Protein AF-A0A819VY99-F1 (afdb_monomer_lite)

Radius of gyration: 17.7 Å; chains: 1; bounding box: 33×48×58 Å

Structure (mmCIF, N/CA/C/O backbone):
data_AF-A0A819VY99-F1
#
_entry.id   AF-A0A819VY99-F1
#
loop_
_atom_site.group_PDB
_atom_site.id
_atom_site.type_symbol
_atom_site.label_atom_id
_atom_site.label_alt_id
_atom_site.label_comp_id
_atom_site.label_asym_id
_atom_site.label_entity_id
_atom_site.label_seq_id
_atom_site.pdbx_PDB_ins_code
_atom_site.Cartn_x
_atom_site.Cartn_y
_atom_site.Cartn_z
_atom_site.occupancy
_atom_site.B_iso_or_equiv
_atom_site.auth_seq_id
_atom_site.auth_comp_id
_atom_site.auth_asym_id
_atom_site.auth_atom_id
_atom_site.pdbx_PDB_model_num
ATOM 1 N N . MET A 1 1 ? 6.731 36.004 37.487 1.00 41.78 1 MET A N 1
ATOM 2 C CA . MET A 1 1 ? 5.691 35.509 36.563 1.00 41.78 1 MET A CA 1
ATOM 3 C C . MET A 1 1 ? 5.738 36.382 35.331 1.00 41.78 1 MET A C 1
ATOM 5 O O . MET A 1 1 ? 5.183 37.470 35.336 1.00 41.78 1 MET A O 1
ATOM 9 N N . THR A 1 2 ? 6.497 35.939 34.340 1.00 32.59 2 THR A N 1
ATOM 10 C CA . THR A 1 2 ? 6.596 36.537 33.007 1.00 32.59 2 THR A CA 1
ATOM 11 C C . THR A 1 2 ? 6.778 35.359 32.064 1.00 32.59 2 THR A C 1
ATOM 13 O O . THR A 1 2 ? 7.715 34.583 32.240 1.00 32.59 2 THR A O 1
ATOM 16 N N . GLU A 1 3 ? 5.806 35.171 31.180 1.00 36.88 3 GLU A N 1
ATOM 17 C CA . GLU A 1 3 ? 5.725 34.062 30.235 1.00 36.88 3 GLU A CA 1
ATOM 18 C C . GLU A 1 3 ? 6.798 34.204 29.146 1.00 36.88 3 GLU A C 1
ATOM 20 O O . GLU A 1 3 ? 6.895 35.250 28.503 1.00 36.88 3 GLU A O 1
ATOM 25 N N . GLU A 1 4 ? 7.596 33.157 28.930 1.00 34.75 4 GLU A N 1
ATOM 26 C CA . GLU A 1 4 ? 8.389 33.004 27.710 1.00 34.75 4 GLU A CA 1
ATOM 27 C C . GLU A 1 4 ? 7.523 32.322 26.648 1.00 34.75 4 GLU A C 1
ATOM 29 O O . GLU A 1 4 ? 7.227 31.131 26.720 1.00 34.75 4 GLU A O 1
ATOM 34 N N . SER A 1 5 ? 7.118 33.102 25.649 1.00 41.88 5 SER A N 1
ATOM 35 C CA . SER A 1 5 ? 6.548 32.600 24.404 1.00 41.88 5 SER A CA 1
ATOM 36 C C . SER A 1 5 ? 7.694 32.083 23.531 1.00 41.88 5 SER A C 1
ATOM 38 O O . SER A 1 5 ? 8.448 32.870 22.952 1.00 41.88 5 SER A O 1
ATOM 40 N N . SER A 1 6 ? 7.879 30.760 23.476 1.00 36.94 6 SER A N 1
ATOM 41 C CA . SER A 1 6 ? 8.855 30.148 22.577 1.00 36.94 6 SER A CA 1
ATOM 42 C C . SER A 1 6 ? 8.295 30.136 21.152 1.00 36.94 6 SER A C 1
ATOM 44 O O . SER A 1 6 ? 7.358 29.427 20.789 1.00 36.94 6 SER A O 1
ATOM 46 N N . SER A 1 7 ? 8.876 31.011 20.338 1.00 33.66 7 SER A N 1
ATOM 47 C CA . SER A 1 7 ? 8.643 31.122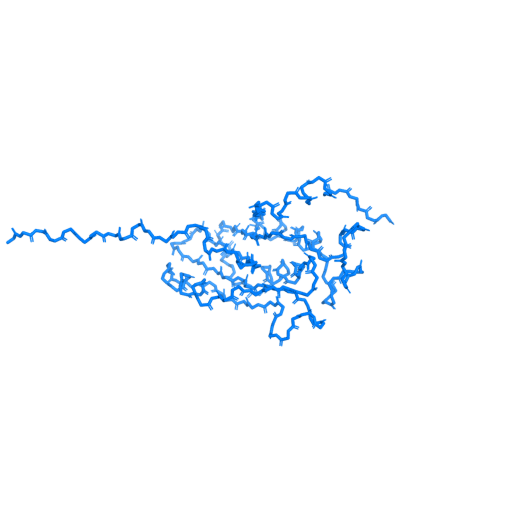 18.904 1.00 33.66 7 SER A CA 1
ATOM 48 C C . SER A 1 7 ? 8.978 29.798 18.208 1.00 33.66 7 SER A C 1
ATOM 50 O O . SER A 1 7 ? 10.147 29.437 18.053 1.00 33.66 7 SER A O 1
ATOM 52 N N . ILE A 1 8 ? 7.944 29.062 17.795 1.00 33.44 8 ILE A N 1
ATOM 53 C CA . ILE A 1 8 ? 8.070 27.927 16.878 1.00 33.44 8 ILE A CA 1
ATOM 54 C C . ILE A 1 8 ? 8.606 28.485 15.556 1.00 33.44 8 ILE A C 1
ATOM 56 O O . ILE A 1 8 ? 7.911 29.228 14.857 1.00 33.44 8 ILE A O 1
ATOM 60 N N . ARG A 1 9 ? 9.859 28.148 15.229 1.00 32.44 9 ARG A N 1
ATOM 61 C CA . ARG A 1 9 ? 10.503 28.517 13.964 1.00 32.44 9 ARG A CA 1
ATOM 62 C C . ARG A 1 9 ? 9.755 27.859 12.803 1.00 32.44 9 ARG A C 1
ATOM 64 O O . ARG A 1 9 ? 9.965 26.692 12.496 1.00 32.44 9 ARG A O 1
ATOM 71 N N . ARG A 1 10 ? 8.875 28.632 12.172 1.00 39.41 10 ARG A N 1
ATOM 72 C CA . ARG A 1 10 ? 8.235 28.326 10.892 1.00 39.41 10 ARG A CA 1
ATOM 73 C C . ARG A 1 10 ? 9.151 28.766 9.758 1.00 39.41 10 ARG A C 1
ATOM 75 O O . ARG A 1 10 ? 8.875 29.794 9.174 1.00 39.41 10 ARG A O 1
ATOM 82 N N . ASP A 1 11 ? 10.225 28.038 9.485 1.00 37.94 11 ASP A N 1
ATOM 83 C CA . ASP A 1 11 ? 11.015 28.243 8.263 1.00 37.94 11 ASP A CA 1
ATOM 84 C C . ASP A 1 11 ? 11.827 26.977 7.968 1.00 37.94 11 ASP A C 1
ATOM 86 O O . ASP A 1 11 ? 13.034 26.912 8.198 1.00 37.94 11 ASP A O 1
ATOM 90 N N . VAL A 1 12 ? 11.147 25.943 7.470 1.00 35.91 12 VAL A N 1
ATOM 91 C CA . VAL A 1 12 ? 11.806 24.948 6.619 1.00 35.91 12 VAL A CA 1
ATOM 92 C C . VAL A 1 12 ? 11.394 25.295 5.188 1.00 35.91 12 VAL A C 1
ATOM 94 O O . VAL A 1 12 ? 10.207 25.208 4.870 1.00 35.91 12 VAL A O 1
ATOM 97 N N . PRO A 1 13 ? 12.316 25.775 4.337 1.00 29.16 13 PRO A N 1
ATOM 98 C CA . PRO A 1 13 ? 11.983 26.151 2.972 1.00 29.16 13 PRO A CA 1
ATOM 99 C C . PRO A 1 13 ? 11.505 24.921 2.188 1.00 29.16 13 PRO A C 1
ATOM 101 O O . PRO A 1 13 ? 12.243 23.957 2.001 1.00 29.16 13 PRO A O 1
ATOM 104 N N . VAL A 1 14 ? 10.263 24.992 1.697 1.00 35.72 14 VAL A N 1
ATOM 105 C CA . VAL A 1 14 ? 9.571 23.950 0.908 1.00 35.72 14 VAL A CA 1
ATOM 106 C C . VAL A 1 14 ? 10.318 23.609 -0.398 1.00 35.72 14 VAL A C 1
ATOM 108 O O . VAL A 1 14 ? 10.068 22.583 -1.014 1.00 35.72 14 VAL A O 1
ATOM 111 N N . SER A 1 15 ? 11.288 24.432 -0.808 1.00 29.22 15 SER A N 1
ATOM 112 C CA . SER A 1 15 ? 12.104 24.238 -2.013 1.00 29.22 15 SER A CA 1
ATOM 113 C C . SER A 1 15 ? 13.256 23.236 -1.869 1.00 29.22 15 SER A C 1
ATOM 115 O O . SER A 1 15 ? 13.930 22.974 -2.858 1.00 29.22 15 SER A O 1
ATOM 117 N N . SER A 1 16 ? 13.5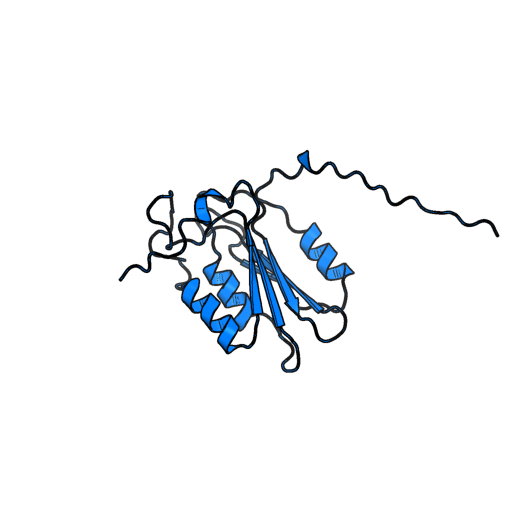26 22.715 -0.667 1.00 25.81 16 SER A N 1
ATOM 118 C CA . SER A 1 16 ? 14.666 21.812 -0.421 1.00 25.81 16 SER A CA 1
ATOM 119 C C . SER A 1 16 ? 14.276 20.343 -0.230 1.00 25.81 16 SER A C 1
ATOM 121 O O . SER A 1 16 ? 15.139 19.527 0.078 1.00 25.81 16 SER A O 1
ATOM 123 N N . ILE A 1 17 ? 13.003 19.993 -0.437 1.00 35.75 17 ILE A N 1
ATOM 124 C CA . ILE A 1 17 ? 12.522 18.605 -0.466 1.00 35.75 17 ILE A CA 1
ATOM 125 C C . ILE A 1 17 ? 12.310 18.220 -1.938 1.00 35.75 17 ILE A C 1
ATOM 127 O O . ILE A 1 17 ? 11.191 18.090 -2.415 1.00 35.75 17 ILE A O 1
ATOM 131 N N . GLN A 1 18 ? 13.405 18.137 -2.695 1.00 29.81 18 GLN A N 1
ATOM 132 C CA . GLN A 1 18 ? 13.455 17.451 -3.994 1.00 29.81 18 GLN A CA 1
ATOM 133 C C . GLN A 1 18 ? 14.252 16.160 -3.827 1.00 29.81 18 GLN A C 1
ATOM 135 O O . GLN A 1 18 ? 15.325 15.972 -4.392 1.00 29.81 18 GLN A O 1
ATOM 140 N N . THR A 1 19 ? 13.737 15.298 -2.969 1.00 33.41 19 THR A N 1
ATOM 141 C CA . THR A 1 19 ? 14.182 13.918 -2.842 1.00 33.41 19 THR A CA 1
ATOM 142 C C . THR A 1 19 ? 12.910 13.101 -2.944 1.00 33.41 19 THR A C 1
ATOM 144 O O . THR A 1 19 ? 12.043 13.265 -2.087 1.00 33.41 19 THR A O 1
ATOM 147 N N . GLU A 1 20 ? 12.781 12.356 -4.039 1.00 42.69 20 GLU A N 1
ATOM 148 C CA . GLU A 1 20 ? 11.679 11.438 -4.353 1.00 42.69 20 GLU A CA 1
ATOM 149 C C . GLU A 1 20 ? 11.301 10.660 -3.082 1.00 42.69 20 GLU A C 1
ATOM 151 O O . GLU A 1 20 ? 12.155 10.068 -2.414 1.00 42.69 20 GLU A O 1
ATOM 156 N N . LEU A 1 21 ? 10.056 10.851 -2.643 1.00 42.31 21 LEU A N 1
ATOM 157 C CA . LEU A 1 21 ? 9.523 10.340 -1.383 1.00 42.31 21 LEU A CA 1
ATOM 158 C C . LEU A 1 21 ? 8.484 9.275 -1.725 1.00 42.31 21 LEU A C 1
ATOM 160 O O . LEU A 1 21 ? 7.299 9.584 -1.856 1.00 42.31 21 LEU A O 1
ATOM 164 N N . ASP A 1 22 ? 8.932 8.029 -1.785 1.00 50.34 22 ASP A N 1
ATOM 165 C CA . ASP A 1 22 ? 8.061 6.858 -1.793 1.00 50.34 22 ASP A CA 1
ATOM 166 C C . ASP A 1 22 ? 7.677 6.544 -0.346 1.00 50.34 22 ASP A C 1
ATOM 168 O O . ASP A 1 22 ? 8.488 6.090 0.465 1.00 50.34 22 ASP A O 1
ATOM 172 N N . LEU A 1 23 ? 6.458 6.908 0.059 1.00 50.19 23 LEU A N 1
ATOM 173 C CA . LEU A 1 23 ? 6.044 6.783 1.457 1.00 50.19 23 LEU A CA 1
ATOM 174 C C . LEU A 1 23 ? 4.566 6.421 1.578 1.00 50.19 23 LEU A C 1
ATOM 176 O O . LEU A 1 23 ? 3.714 7.213 1.211 1.00 50.19 23 LEU A O 1
ATOM 180 N N . ALA A 1 24 ? 4.209 5.280 2.170 1.00 49.31 24 ALA A N 1
ATOM 181 C CA . ALA A 1 24 ? 2.814 4.990 2.508 1.00 49.31 24 ALA A CA 1
ATOM 182 C C . ALA A 1 24 ? 2.574 5.302 3.990 1.00 49.31 24 ALA A C 1
ATOM 184 O O . ALA A 1 24 ? 3.315 4.867 4.868 1.00 49.31 24 ALA A O 1
ATOM 185 N N . PHE A 1 25 ? 1.526 6.064 4.294 1.00 53.12 25 PHE A N 1
ATOM 186 C CA . PHE A 1 25 ? 1.164 6.439 5.659 1.00 53.12 25 PHE A CA 1
ATOM 187 C C . PHE A 1 25 ? -0.159 5.773 6.043 1.00 53.12 25 PHE A C 1
ATOM 189 O O . PHE A 1 25 ? -1.175 5.992 5.397 1.00 53.12 25 PHE A O 1
ATOM 196 N N . ILE A 1 26 ? -0.206 4.949 7.088 1.00 50.38 26 ILE A N 1
ATOM 197 C CA . ILE A 1 26 ? -1.429 4.204 7.426 1.00 50.38 26 ILE A CA 1
ATOM 198 C C . ILE A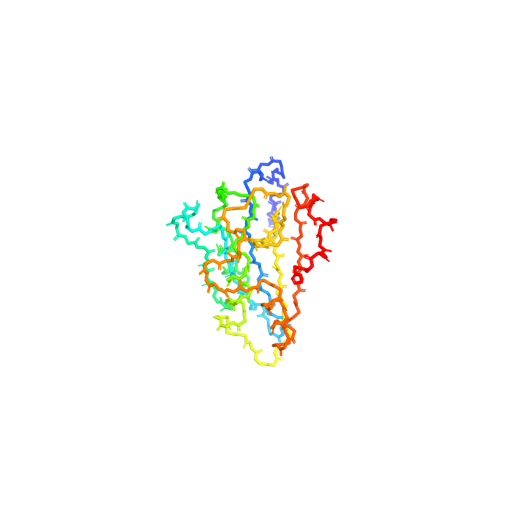 1 26 ? -1.954 4.664 8.791 1.00 50.38 26 ILE A C 1
ATOM 200 O O . ILE A 1 26 ? -1.238 4.663 9.786 1.00 50.38 26 ILE A O 1
ATOM 204 N N . ILE A 1 27 ? -3.217 5.097 8.836 1.00 51.88 27 ILE A N 1
ATOM 205 C CA . ILE A 1 27 ? -3.856 5.721 10.002 1.00 51.88 27 ILE A CA 1
ATOM 206 C C . ILE A 1 27 ? -4.998 4.835 10.523 1.00 51.88 27 ILE A C 1
ATOM 208 O O . ILE A 1 27 ? -6.037 4.696 9.881 1.00 51.88 27 ILE A O 1
ATOM 212 N N . ASP A 1 28 ? -4.884 4.308 11.739 1.00 46.50 28 ASP A N 1
ATOM 213 C CA . ASP A 1 28 ? -6.041 3.736 12.439 1.00 46.50 28 ASP A CA 1
ATOM 214 C C . ASP A 1 28 ? -6.690 4.822 13.310 1.00 46.50 28 ASP A C 1
ATOM 216 O O . ASP A 1 28 ? -6.015 5.522 14.061 1.00 46.50 28 ASP A O 1
ATOM 220 N N . ALA A 1 29 ? -7.998 5.055 13.171 1.00 47.84 29 ALA A N 1
ATOM 221 C CA . ALA A 1 29 ? -8.652 6.231 13.743 1.00 47.84 29 ALA A CA 1
ATOM 222 C C . ALA A 1 29 ? -9.918 5.872 14.520 1.00 47.84 29 ALA A C 1
ATOM 224 O O . ALA A 1 29 ? -11.019 6.235 14.117 1.00 47.84 29 ALA A O 1
ATOM 225 N N . THR A 1 30 ? -9.816 5.166 15.655 1.00 43.62 30 THR A N 1
ATOM 226 C CA . THR A 1 30 ? -10.942 5.099 16.643 1.00 43.62 30 THR A CA 1
ATOM 227 C C . THR A 1 30 ? -10.583 4.721 18.076 1.00 43.62 30 THR A C 1
ATOM 229 O O . THR A 1 30 ? -11.469 4.501 18.901 1.00 43.62 30 THR A O 1
ATOM 232 N N . ALA A 1 31 ? -9.311 4.761 18.432 1.00 41.69 31 ALA A N 1
ATOM 233 C CA . ALA A 1 31 ? -8.884 5.058 19.790 1.00 41.69 31 ALA A CA 1
ATOM 234 C C . ALA A 1 31 ? -7.690 6.010 19.664 1.00 41.69 31 ALA A C 1
ATOM 236 O O . ALA A 1 31 ? -7.056 6.057 18.617 1.00 41.69 31 ALA A O 1
ATOM 237 N N . MET A 1 32 ? -7.471 6.870 20.652 1.00 51.19 32 MET A N 1
ATOM 238 C CA . MET A 1 32 ? -6.507 7.972 20.588 1.00 51.19 32 MET A CA 1
ATOM 239 C C . MET A 1 32 ? -5.128 7.553 20.026 1.00 51.19 32 MET A C 1
ATOM 241 O O . MET A 1 32 ? -4.339 6.951 20.737 1.00 51.19 32 MET A O 1
ATOM 245 N N . ASN A 1 33 ? -4.843 7.997 18.795 1.00 60.56 33 ASN A N 1
ATOM 246 C CA . ASN A 1 33 ? -3.521 8.234 18.200 1.00 60.56 33 ASN A CA 1
ATOM 247 C C . ASN A 1 33 ? -2.630 7.020 17.857 1.00 60.56 33 ASN A C 1
ATOM 249 O O . ASN A 1 33 ? -1.405 7.169 17.869 1.00 60.56 33 ASN A O 1
ATOM 253 N N . ASP A 1 34 ? -3.208 5.883 17.468 1.00 73.44 34 ASP A N 1
ATOM 254 C CA . ASP A 1 34 ? -2.430 4.758 16.932 1.00 73.44 34 ASP A CA 1
ATOM 255 C C . ASP A 1 34 ? -2.121 4.968 15.443 1.00 73.44 34 ASP A C 1
ATOM 257 O O . ASP A 1 34 ? -2.993 4.948 14.574 1.00 73.44 34 ASP A O 1
ATOM 261 N N . VAL A 1 35 ? -0.846 5.181 15.134 1.00 75.62 35 VAL A N 1
ATOM 262 C CA . VAL A 1 35 ? -0.359 5.355 13.760 1.00 75.62 35 VAL A CA 1
ATOM 263 C C . VAL A 1 35 ? 0.634 4.247 13.448 1.00 75.62 35 VAL A C 1
ATOM 265 O O . VAL A 1 35 ? 1.501 3.948 14.268 1.00 75.62 35 VAL A O 1
ATOM 268 N N . ALA A 1 36 ? 0.507 3.664 12.260 1.00 82.12 36 ALA A N 1
ATOM 269 C CA . ALA A 1 36 ? 1.481 2.747 11.687 1.00 82.12 36 ALA A CA 1
ATOM 270 C C . ALA A 1 36 ? 2.143 3.402 10.468 1.00 82.12 36 ALA A C 1
ATOM 272 O O . ALA A 1 36 ? 1.571 4.275 9.810 1.00 82.12 36 ALA A O 1
ATOM 273 N N . LEU A 1 37 ? 3.357 2.978 10.144 1.00 83.19 37 LEU A N 1
ATOM 274 C CA . LEU A 1 37 ? 4.079 3.464 8.976 1.00 83.19 37 LEU A CA 1
ATOM 275 C C . LEU A 1 37 ? 4.521 2.277 8.130 1.00 83.19 37 LEU A C 1
ATOM 277 O O . LEU A 1 37 ? 5.117 1.337 8.646 1.00 83.19 37 LEU A O 1
ATOM 281 N N . ILE A 1 38 ? 4.252 2.333 6.826 1.00 84.94 38 ILE A N 1
ATOM 282 C CA . ILE A 1 38 ? 4.855 1.404 5.875 1.00 84.94 38 ILE A CA 1
ATOM 283 C C . ILE A 1 38 ? 5.689 2.221 4.899 1.00 84.94 38 ILE A C 1
ATOM 285 O O . ILE A 1 38 ? 5.172 2.923 4.034 1.00 84.94 38 ILE A O 1
ATOM 289 N N . VAL A 1 39 ? 7.005 2.139 5.048 1.00 83.94 39 VAL A N 1
ATOM 290 C CA . VAL A 1 39 ? 7.932 2.767 4.107 1.00 83.94 39 VAL A CA 1
ATOM 291 C C . VAL A 1 39 ? 8.167 1.792 2.971 1.00 83.94 39 VAL A C 1
ATOM 293 O O . VAL A 1 39 ? 8.383 0.603 3.212 1.00 83.94 39 VAL A O 1
ATOM 296 N N . TYR A 1 40 ? 8.138 2.285 1.742 1.00 83.50 40 TYR A N 1
ATOM 297 C CA . TYR A 1 40 ? 8.371 1.456 0.573 1.00 83.50 40 TYR A CA 1
ATOM 298 C C . TYR A 1 40 ? 9.241 2.161 -0.442 1.00 83.50 40 TYR A C 1
ATOM 300 O O . TYR A 1 40 ? 9.469 3.360 -0.328 1.00 83.50 40 TYR A O 1
ATOM 308 N N . ARG A 1 41 ? 9.779 1.374 -1.363 1.00 82.94 41 ARG A N 1
ATOM 309 C CA . ARG A 1 41 ? 10.653 1.791 -2.458 1.00 82.94 41 ARG A CA 1
ATOM 310 C C . ARG A 1 41 ? 10.437 0.837 -3.633 1.00 82.94 41 ARG A C 1
ATOM 312 O O . ARG A 1 41 ? 9.481 0.064 -3.629 1.00 82.94 41 ARG A O 1
ATOM 319 N N . ASP A 1 42 ? 11.375 0.832 -4.560 1.00 83.50 42 ASP A N 1
ATOM 320 C CA . ASP A 1 42 ? 11.450 -0.079 -5.691 1.00 83.50 42 ASP A CA 1
ATOM 321 C C . ASP A 1 42 ? 11.883 -1.506 -5.268 1.00 83.50 42 ASP A C 1
ATOM 323 O O . ASP A 1 42 ? 12.251 -1.790 -4.120 1.00 83.50 42 ASP A O 1
ATOM 327 N N . GLN A 1 43 ? 11.842 -2.440 -6.209 1.00 82.75 43 GLN A N 1
ATOM 328 C CA . GLN A 1 43 ? 12.221 -3.839 -6.036 1.00 82.75 43 GLN A CA 1
ATOM 329 C C . GLN A 1 43 ? 13.694 -4.084 -6.404 1.00 82.75 43 GLN A C 1
ATOM 331 O O . GLN A 1 43 ? 14.277 -3.375 -7.229 1.00 82.75 43 GLN A O 1
ATOM 336 N N . PRO A 1 44 ? 14.349 -5.134 -5.869 1.00 82.69 44 PRO A N 1
ATOM 337 C CA . PRO A 1 44 ? 15.636 -5.577 -6.397 1.00 82.69 44 PRO A CA 1
ATOM 338 C C . PRO A 1 44 ? 15.523 -5.949 -7.888 1.00 82.69 44 PRO A C 1
ATOM 340 O O . PRO A 1 44 ? 14.616 -6.699 -8.250 1.00 82.69 44 PRO A O 1
ATOM 343 N N . PRO A 1 45 ? 16.453 -5.512 -8.762 1.00 84.06 45 PRO A N 1
ATOM 344 C CA . PRO A 1 45 ? 17.772 -4.951 -8.458 1.00 84.06 45 PRO A CA 1
ATOM 345 C C . PRO A 1 45 ? 17.846 -3.419 -8.321 1.00 84.06 45 PRO A C 1
ATOM 347 O O . PRO A 1 45 ? 18.951 -2.912 -8.160 1.00 84.06 45 PRO A O 1
ATOM 350 N N . GLN A 1 46 ? 16.739 -2.687 -8.405 1.00 81.00 46 GLN A N 1
ATOM 351 C CA . GLN A 1 46 ? 16.737 -1.220 -8.342 1.00 81.00 46 GLN A CA 1
ATOM 352 C C . GLN A 1 46 ? 16.944 -0.698 -6.920 1.00 81.00 46 GLN A C 1
ATOM 354 O O . GLN A 1 46 ? 17.657 0.281 -6.701 1.00 81.00 46 GLN A O 1
ATOM 359 N N . GLU A 1 47 ? 16.410 -1.427 -5.940 1.00 81.69 47 GLU A N 1
ATOM 360 C CA . GLU A 1 47 ? 16.674 -1.223 -4.519 1.00 81.69 47 GLU A CA 1
ATOM 361 C C . GLU A 1 47 ? 17.376 -2.447 -3.906 1.00 81.69 47 GLU A C 1
ATOM 363 O O . GLU A 1 47 ? 17.129 -3.607 -4.244 1.00 81.69 47 GLU A O 1
ATOM 368 N N . HIS A 1 48 ? 18.297 -2.189 -2.983 1.00 81.06 48 HIS A N 1
ATOM 369 C CA . HIS A 1 48 ? 19.104 -3.192 -2.294 1.00 81.06 48 HIS A CA 1
ATOM 370 C C . HIS A 1 48 ? 18.951 -3.159 -0.767 1.00 81.06 48 HIS A C 1
ATOM 372 O O . HIS A 1 48 ? 19.511 -4.027 -0.097 1.00 81.06 48 HIS A O 1
ATOM 378 N N . THR A 1 49 ? 18.237 -2.182 -0.193 1.00 82.69 49 THR A N 1
ATOM 379 C CA . THR A 1 49 ? 17.973 -2.125 1.252 1.00 82.69 49 THR A CA 1
ATOM 380 C C . THR A 1 49 ? 16.718 -2.898 1.633 1.00 82.69 49 THR A C 1
ATOM 382 O O . THR A 1 49 ? 16.802 -3.866 2.383 1.00 82.69 49 THR A O 1
ATOM 385 N N . PHE A 1 50 ? 15.560 -2.462 1.140 1.00 81.44 50 PHE A N 1
ATOM 386 C CA . PHE A 1 50 ? 14.251 -3.055 1.398 1.00 81.44 50 PHE A CA 1
ATOM 387 C C . PHE A 1 50 ? 13.257 -2.508 0.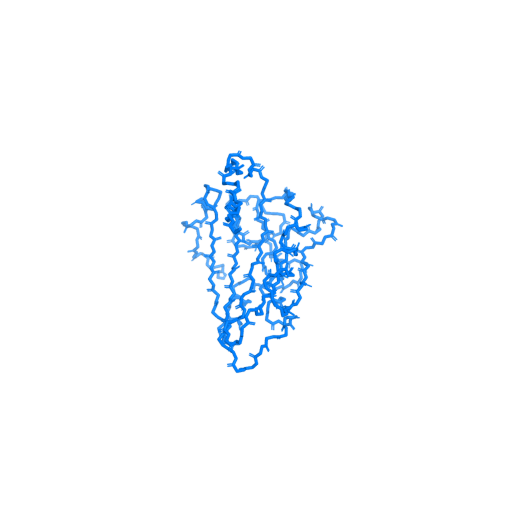371 1.00 81.44 50 PHE A C 1
ATOM 389 O O . PHE A 1 50 ? 13.332 -1.328 0.045 1.00 81.44 50 PHE A O 1
ATOM 396 N N . ALA A 1 51 ? 12.323 -3.343 -0.085 1.00 83.38 51 ALA A N 1
ATOM 397 C CA . ALA A 1 51 ? 11.177 -2.889 -0.875 1.00 83.38 51 ALA A CA 1
ATOM 398 C C . ALA A 1 51 ? 10.045 -2.382 0.033 1.00 83.38 51 ALA A C 1
ATOM 400 O O . ALA A 1 51 ? 9.381 -1.405 -0.285 1.00 83.38 51 ALA A O 1
ATOM 401 N N . VAL A 1 52 ? 9.855 -3.019 1.197 1.00 85.31 52 VAL A N 1
ATOM 402 C CA . VAL A 1 52 ? 8.831 -2.668 2.191 1.00 85.31 52 VAL A CA 1
ATOM 403 C C . VAL A 1 52 ? 9.405 -2.804 3.602 1.00 85.31 52 VAL A C 1
ATOM 405 O O . VAL A 1 52 ? 10.035 -3.812 3.927 1.00 85.31 52 VAL A O 1
ATOM 408 N N . GLN A 1 53 ? 9.169 -1.802 4.445 1.00 86.31 53 GLN A N 1
ATOM 409 C CA . GLN A 1 53 ? 9.460 -1.813 5.876 1.00 86.31 53 GLN A CA 1
ATOM 410 C C . GLN A 1 53 ? 8.191 -1.444 6.645 1.00 86.31 53 GLN A C 1
ATOM 412 O O . GLN A 1 53 ? 7.626 -0.373 6.434 1.00 86.31 53 GLN A O 1
ATOM 417 N N . VAL A 1 54 ? 7.761 -2.329 7.545 1.00 86.50 54 VAL A N 1
ATOM 418 C CA . VAL A 1 54 ? 6.534 -2.174 8.334 1.00 86.50 54 VAL A CA 1
ATOM 419 C C . VAL A 1 54 ? 6.873 -1.793 9.771 1.00 86.50 54 VAL A C 1
ATOM 421 O O . VAL A 1 54 ? 7.455 -2.589 10.507 1.00 86.50 54 VAL A O 1
ATOM 424 N N . ASP A 1 55 ? 6.428 -0.611 10.180 1.00 85.62 55 ASP A N 1
ATOM 425 C CA . ASP A 1 55 ? 6.372 -0.176 11.569 1.00 85.62 55 ASP A CA 1
ATOM 426 C C . ASP A 1 55 ? 4.906 -0.207 12.018 1.00 85.62 55 ASP A C 1
ATOM 428 O O . ASP A 1 55 ? 4.066 0.560 11.544 1.00 85.62 55 ASP A O 1
ATOM 432 N N . ASN A 1 56 ? 4.584 -1.145 12.906 1.00 87.25 56 ASN A N 1
ATOM 433 C CA . ASN A 1 56 ? 3.214 -1.392 13.358 1.00 87.25 56 ASN A CA 1
ATOM 434 C C . ASN A 1 56 ? 2.676 -0.238 14.230 1.00 87.25 56 ASN A C 1
ATOM 436 O O . ASN A 1 56 ? 3.420 0.672 14.595 1.00 87.25 56 ASN A O 1
ATOM 440 N N . PHE A 1 57 ? 1.389 -0.289 14.579 1.00 83.81 57 PHE A N 1
ATOM 441 C CA . PHE A 1 57 ? 0.722 0.730 15.388 1.00 83.81 57 PHE A CA 1
ATOM 442 C C . PHE A 1 57 ? 1.448 0.998 16.708 1.00 83.81 57 PHE A C 1
ATOM 444 O O . PHE A 1 57 ? 1.821 0.070 17.432 1.00 83.81 57 PHE A O 1
ATOM 451 N N . THR A 1 58 ? 1.627 2.281 17.020 1.00 74.44 58 THR A N 1
ATOM 452 C CA . THR A 1 58 ? 2.233 2.737 18.273 1.00 74.44 58 THR A CA 1
ATOM 453 C C . THR A 1 58 ? 1.340 3.734 18.986 1.00 74.44 58 THR A C 1
ATOM 455 O O . THR A 1 58 ? 0.864 4.674 18.349 1.00 74.44 58 THR A O 1
ATOM 458 N N . ASP A 1 59 ? 1.237 3.591 20.305 1.00 68.94 59 ASP A N 1
ATOM 459 C CA . ASP A 1 59 ? 0.542 4.523 21.186 1.00 68.94 59 ASP A CA 1
ATOM 460 C C . ASP A 1 59 ? 1.232 5.907 21.163 1.00 68.94 59 ASP A C 1
ATOM 462 O O . ASP A 1 59 ? 2.175 6.173 21.916 1.00 68.94 59 ASP A O 1
ATOM 466 N N . GLY A 1 60 ? 0.761 6.819 20.310 1.00 63.59 60 GLY A N 1
ATOM 467 C CA . GLY A 1 60 ? 1.111 8.239 20.370 1.00 63.59 60 GLY A CA 1
ATOM 468 C C . GLY A 1 60 ? 1.875 8.810 19.171 1.00 63.59 60 GLY A C 1
ATOM 469 O O . GLY A 1 60 ? 2.694 8.174 18.511 1.00 63.59 60 GLY A O 1
ATOM 470 N N . GLU A 1 61 ? 1.630 10.101 18.926 1.00 63.31 61 GLU A N 1
ATOM 471 C CA . GLU A 1 61 ? 2.129 10.834 17.754 1.00 63.31 61 GLU A CA 1
ATOM 472 C C . GLU A 1 61 ? 3.655 10.944 17.676 1.00 63.31 61 GLU A C 1
ATOM 474 O O . GLU A 1 61 ? 4.198 11.122 16.587 1.00 63.31 61 GLU A O 1
ATOM 479 N N . ASP A 1 62 ? 4.353 10.906 18.812 1.00 63.94 62 ASP A N 1
ATOM 480 C CA . ASP A 1 62 ? 5.795 11.156 18.855 1.00 63.94 62 ASP A CA 1
ATOM 481 C C . ASP A 1 62 ? 6.581 10.010 18.215 1.00 63.94 62 ASP A C 1
ATOM 483 O O . ASP A 1 62 ? 7.507 10.261 17.443 1.00 63.94 62 ASP A O 1
ATOM 487 N N . THR A 1 63 ? 6.165 8.763 18.439 1.00 64.75 63 THR A N 1
ATOM 488 C CA . THR A 1 63 ? 6.792 7.596 17.809 1.00 64.75 63 THR A CA 1
ATOM 489 C C . THR A 1 63 ? 6.521 7.568 16.308 1.00 64.75 63 THR A C 1
ATOM 491 O O . THR A 1 63 ? 7.445 7.370 15.521 1.00 64.75 63 THR A O 1
ATOM 494 N N . ALA A 1 64 ? 5.301 7.906 15.890 1.00 63.19 64 ALA A N 1
ATOM 495 C CA . ALA A 1 64 ? 4.966 8.047 14.478 1.00 63.19 64 ALA A CA 1
ATOM 496 C C . ALA A 1 64 ? 5.806 9.137 13.782 1.00 63.19 64 ALA A C 1
ATOM 498 O O . ALA A 1 64 ? 6.379 8.907 12.717 1.00 63.19 64 ALA A O 1
ATOM 499 N N . LYS A 1 65 ? 5.952 10.315 14.409 1.00 63.69 65 LYS A N 1
ATOM 500 C CA . LYS A 1 65 ? 6.814 11.403 13.909 1.00 63.69 65 LYS A CA 1
ATOM 501 C C . LYS A 1 65 ? 8.279 10.977 13.839 1.00 63.69 65 LYS A C 1
ATOM 503 O O . LYS A 1 65 ? 8.965 11.348 12.885 1.00 63.69 65 LYS A O 1
ATOM 508 N N . MET A 1 66 ? 8.765 10.209 14.815 1.00 60.16 66 MET A N 1
ATOM 509 C CA . MET A 1 66 ? 10.129 9.678 14.807 1.00 60.16 66 MET A CA 1
ATOM 510 C C . MET A 1 66 ? 10.350 8.699 13.651 1.00 60.16 66 MET A C 1
ATOM 512 O O . MET A 1 66 ? 11.346 8.850 12.947 1.00 60.16 66 MET A O 1
ATOM 516 N N . ASN A 1 67 ? 9.420 7.774 13.400 1.00 64.44 67 ASN A N 1
ATOM 517 C CA . ASN A 1 67 ? 9.535 6.801 12.306 1.00 64.44 67 ASN A CA 1
ATOM 518 C C . ASN A 1 67 ? 9.536 7.498 10.933 1.00 64.44 67 ASN A C 1
ATOM 520 O O . ASN A 1 67 ? 10.383 7.214 10.084 1.00 64.44 67 ASN A O 1
ATOM 524 N N . VAL A 1 68 ? 8.672 8.505 10.747 1.00 64.56 68 VAL A N 1
ATOM 525 C CA . VAL A 1 68 ? 8.669 9.334 9.527 1.00 64.56 68 VAL A CA 1
ATOM 526 C C . VAL A 1 68 ? 9.976 10.116 9.384 1.00 64.56 68 VAL A C 1
ATOM 528 O O . VAL A 1 68 ? 10.571 10.127 8.314 1.00 64.56 68 VAL A O 1
ATOM 531 N N . THR A 1 69 ? 10.468 10.742 10.457 1.00 60.56 69 THR A N 1
ATOM 532 C CA . THR A 1 69 ? 11.707 11.546 10.409 1.00 60.56 69 THR A CA 1
ATOM 533 C C . THR A 1 69 ? 12.953 10.684 10.180 1.00 60.56 69 THR A C 1
ATOM 535 O O . THR A 1 69 ? 13.928 11.153 9.597 1.00 60.56 69 THR A O 1
ATOM 538 N N . ALA A 1 70 ? 12.941 9.430 10.636 1.00 59.22 70 ALA A N 1
ATOM 539 C CA . ALA A 1 70 ? 14.021 8.473 10.405 1.00 59.22 70 ALA A CA 1
ATOM 540 C C . ALA A 1 70 ? 14.042 7.931 8.965 1.00 59.22 70 ALA A C 1
ATOM 542 O O . ALA A 1 70 ? 15.061 7.387 8.533 1.00 59.22 70 ALA A O 1
ATOM 543 N N . SER A 1 71 ? 12.946 8.090 8.220 1.00 63.72 71 SER A N 1
ATOM 544 C CA . SER A 1 71 ? 12.840 7.636 6.837 1.00 63.72 71 SER A CA 1
ATOM 545 C C . SER A 1 71 ? 13.618 8.572 5.915 1.00 63.72 71 SER A C 1
ATOM 547 O O . SER A 1 71 ? 13.316 9.758 5.795 1.00 63.72 71 SER A O 1
ATOM 549 N N . VAL A 1 72 ? 14.652 8.035 5.266 1.00 61.88 72 VAL A N 1
ATOM 550 C CA . VAL A 1 72 ? 15.472 8.783 4.307 1.00 61.88 72 VAL A CA 1
ATOM 551 C C . VAL A 1 72 ? 14.938 8.525 2.894 1.00 61.88 72 VAL A C 1
ATOM 553 O O . VAL A 1 72 ? 15.015 7.370 2.452 1.00 61.88 72 VAL A O 1
ATOM 556 N N . PRO A 1 73 ? 14.423 9.556 2.191 1.00 62.31 73 PRO A N 1
ATOM 557 C CA . PRO A 1 73 ? 14.020 9.429 0.795 1.00 62.31 73 PRO A CA 1
ATOM 558 C C . PRO A 1 73 ? 15.193 9.013 -0.084 1.00 62.31 73 PRO A C 1
ATOM 560 O O . PRO A 1 73 ? 16.343 9.413 0.140 1.00 62.31 73 PRO A O 1
ATOM 563 N N . ARG A 1 74 ? 14.903 8.189 -1.084 1.00 63.09 74 ARG A N 1
ATOM 564 C CA . ARG A 1 74 ? 15.893 7.628 -1.993 1.00 63.09 74 ARG A CA 1
ATOM 565 C C . ARG A 1 74 ? 15.214 7.391 -3.331 1.00 63.09 74 ARG A C 1
ATOM 567 O O . ARG A 1 74 ? 14.117 6.868 -3.344 1.00 63.09 74 ARG A O 1
ATOM 574 N N . SER A 1 75 ? 15.894 7.760 -4.409 1.00 60.62 75 SER A N 1
ATOM 575 C CA . SER A 1 75 ? 15.421 7.495 -5.764 1.00 60.62 75 SER A CA 1
ATOM 576 C C . SER A 1 75 ? 15.443 5.995 -6.056 1.00 60.62 75 SER A C 1
ATOM 578 O O . SER A 1 75 ? 16.466 5.346 -5.779 1.00 60.62 75 SER A O 1
ATOM 580 N N . GLY A 1 76 ? 14.374 5.486 -6.662 1.00 59.69 76 GLY A N 1
ATOM 581 C CA . GLY A 1 76 ? 14.349 4.198 -7.345 1.00 59.69 76 GLY A CA 1
ATOM 582 C C . GLY A 1 76 ? 15.285 4.148 -8.559 1.00 59.69 76 GLY A C 1
ATOM 583 O O . GLY A 1 76 ? 16.073 5.068 -8.827 1.00 59.69 76 GLY A O 1
ATOM 584 N N . GLY A 1 77 ? 15.246 3.023 -9.271 1.00 65.62 77 GLY A N 1
ATOM 585 C CA . GLY A 1 77 ? 16.044 2.806 -10.480 1.00 65.62 77 GLY A CA 1
ATOM 586 C C . GLY A 1 77 ? 15.239 2.938 -11.775 1.00 65.62 77 GLY A C 1
ATOM 587 O O . GLY A 1 77 ? 15.804 3.307 -12.812 1.00 65.62 77 GLY A O 1
ATOM 588 N N . ASP A 1 78 ? 13.925 2.718 -11.709 1.00 73.12 78 ASP A N 1
ATOM 589 C CA . ASP A 1 78 ? 12.946 3.123 -12.718 1.00 73.12 78 ASP A CA 1
ATOM 590 C C . ASP A 1 78 ? 11.838 4.006 -12.137 1.00 73.12 78 ASP A C 1
ATOM 592 O O . ASP A 1 78 ? 11.970 4.554 -11.053 1.00 73.12 78 ASP A O 1
ATOM 596 N N . SER A 1 79 ? 10.828 4.303 -12.958 1.00 78.19 79 SER A N 1
ATOM 597 C CA . SER A 1 79 ? 9.801 5.290 -12.628 1.00 78.19 79 SER A CA 1
ATOM 598 C C . SER A 1 79 ? 8.596 4.744 -11.853 1.00 78.19 79 SER A C 1
ATOM 600 O O . SER A 1 79 ? 7.962 5.559 -11.186 1.00 78.19 79 SER A O 1
ATOM 602 N N . PRO A 1 80 ? 8.156 3.484 -12.022 1.00 82.88 80 PRO A N 1
ATOM 603 C CA . PRO A 1 80 ? 7.152 2.871 -11.158 1.00 82.88 80 PRO A CA 1
ATOM 604 C C . PRO A 1 80 ? 7.769 2.313 -9.872 1.00 82.88 80 PRO A C 1
ATOM 606 O O . PRO A 1 80 ? 8.964 2.062 -9.821 1.00 82.88 80 PRO A O 1
ATOM 609 N N . GLU A 1 81 ? 6.925 2.092 -8.864 1.00 82.62 81 GLU A N 1
ATOM 610 C CA . GLU A 1 81 ? 7.352 1.713 -7.510 1.00 82.62 81 GLU A CA 1
ATOM 611 C C . GLU A 1 81 ? 6.585 0.492 -6.967 1.00 82.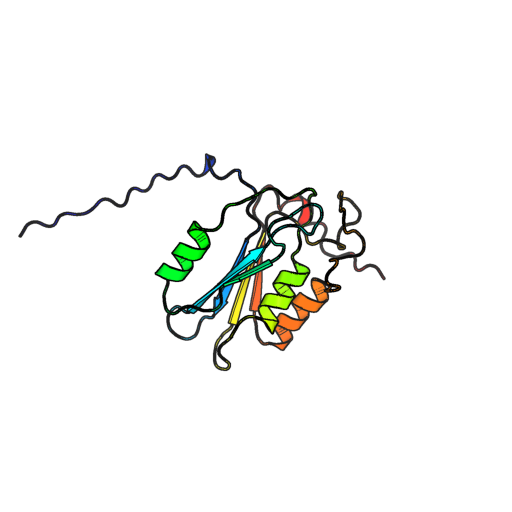62 81 GLU A C 1
ATOM 613 O O . GLU A 1 81 ? 5.500 0.126 -7.452 1.00 82.62 81 GLU A O 1
ATOM 618 N N . ALA A 1 82 ? 7.101 -0.130 -5.901 1.00 85.56 82 ALA A N 1
ATOM 619 C CA . ALA A 1 82 ? 6.580 -1.382 -5.343 1.00 85.56 82 ALA A CA 1
ATOM 620 C C . ALA A 1 82 ? 5.327 -1.211 -4.459 1.00 85.56 82 ALA A C 1
ATOM 622 O O . ALA A 1 82 ? 5.309 -1.569 -3.282 1.00 85.56 82 ALA A O 1
ATOM 623 N N . MET A 1 83 ? 4.225 -0.687 -5.003 1.00 88.12 83 MET A N 1
ATOM 624 C CA . MET A 1 83 ? 3.007 -0.461 -4.201 1.00 88.12 83 MET A CA 1
ATOM 625 C C . MET A 1 83 ? 2.217 -1.734 -3.882 1.00 88.12 83 MET A C 1
ATOM 627 O O . MET A 1 83 ? 1.505 -1.778 -2.880 1.00 88.12 83 MET A O 1
ATOM 631 N N . ALA A 1 84 ? 2.285 -2.765 -4.726 1.00 90.25 84 ALA A N 1
ATOM 632 C CA . ALA A 1 84 ? 1.540 -4.003 -4.501 1.00 90.25 84 ALA A CA 1
ATOM 633 C C . ALA A 1 84 ? 1.891 -4.690 -3.161 1.00 90.25 84 ALA A C 1
ATOM 635 O O . ALA A 1 84 ? 0.973 -4.957 -2.380 1.00 90.25 84 ALA A O 1
ATOM 636 N N . PRO A 1 85 ? 3.176 -4.908 -2.811 1.00 90.25 85 PRO A N 1
ATOM 637 C CA . PRO A 1 85 ? 3.542 -5.500 -1.526 1.00 90.25 85 PRO A CA 1
ATOM 638 C C . PRO A 1 85 ? 3.201 -4.588 -0.343 1.00 90.25 85 PRO A C 1
ATOM 640 O O . PRO A 1 85 ? 2.937 -5.087 0.746 1.00 90.25 85 PRO A O 1
ATOM 643 N N . VAL A 1 86 ? 3.128 -3.269 -0.542 1.00 89.12 86 VAL A N 1
ATOM 644 C CA . VAL A 1 86 ? 2.693 -2.310 0.490 1.00 89.12 86 VAL A CA 1
ATOM 645 C C . VAL A 1 86 ? 1.220 -2.466 0.800 1.00 89.12 86 VAL A C 1
ATOM 647 O O . VAL A 1 86 ? 0.839 -2.542 1.965 1.00 89.12 86 VAL A O 1
ATOM 650 N N . LEU A 1 87 ? 0.387 -2.531 -0.239 1.00 91.81 87 LEU A N 1
ATOM 651 C CA . LEU A 1 87 ? -1.044 -2.749 -0.085 1.00 91.81 87 LEU A CA 1
ATOM 652 C C . LEU A 1 87 ? -1.316 -4.122 0.547 1.00 91.81 87 LEU A C 1
ATOM 654 O O . LEU A 1 87 ? -2.185 -4.246 1.405 1.00 91.81 87 LEU A O 1
ATOM 658 N N . HIS A 1 88 ? -0.543 -5.144 0.184 1.00 93.75 88 HIS A N 1
ATOM 659 C CA . HIS A 1 88 ? -0.622 -6.444 0.841 1.00 93.75 88 HIS A CA 1
ATOM 660 C C . HIS A 1 88 ? -0.233 -6.360 2.331 1.00 93.75 88 HIS A C 1
ATOM 662 O O . HIS A 1 88 ? -1.002 -6.778 3.200 1.00 93.75 88 HIS A O 1
ATOM 668 N N . ALA A 1 89 ? 0.921 -5.770 2.651 1.00 92.25 89 ALA A N 1
ATOM 669 C CA . ALA A 1 89 ? 1.404 -5.623 4.025 1.00 92.25 89 ALA A CA 1
ATOM 670 C C . ALA A 1 89 ? 0.445 -4.797 4.899 1.00 92.25 89 ALA A C 1
ATOM 672 O O . ALA A 1 89 ? 0.206 -5.134 6.058 1.00 92.25 89 ALA A O 1
ATOM 673 N N . ALA A 1 90 ? -0.179 -3.761 4.334 1.00 91.44 90 ALA A N 1
ATOM 674 C CA . ALA A 1 90 ? -1.191 -2.961 5.014 1.00 91.44 90 ALA A CA 1
ATOM 675 C C . ALA A 1 90 ? -2.358 -3.809 5.535 1.00 91.44 90 ALA A C 1
ATOM 677 O O . ALA A 1 90 ? -2.877 -3.534 6.612 1.00 91.44 90 ALA A O 1
ATOM 678 N N . VAL A 1 91 ? -2.768 -4.841 4.796 1.00 93.06 91 VAL A N 1
ATOM 679 C CA . VAL A 1 91 ? -3.878 -5.725 5.177 1.00 93.06 91 VAL A CA 1
ATOM 680 C C . VAL A 1 91 ? -3.420 -6.836 6.120 1.00 93.06 91 VAL A C 1
ATOM 682 O O . VAL A 1 91 ? -4.139 -7.173 7.063 1.00 93.06 91 VAL A O 1
ATOM 685 N N . HIS A 1 92 ? -2.246 -7.415 5.866 1.00 94.31 92 HIS A N 1
ATOM 686 C CA . HIS A 1 92 ? -1.833 -8.677 6.484 1.00 94.31 92 HIS A CA 1
ATOM 687 C C . HIS A 1 92 ? -0.832 -8.534 7.635 1.00 94.31 92 HIS A C 1
ATOM 689 O O . HIS A 1 92 ? -0.844 -9.371 8.539 1.00 94.31 92 HIS A O 1
ATOM 695 N N . ASP A 1 93 ? -0.019 -7.478 7.638 1.00 93.19 93 ASP A N 1
ATOM 696 C CA . ASP A 1 93 ? 1.114 -7.341 8.561 1.00 93.19 93 ASP A CA 1
ATOM 697 C C . ASP A 1 93 ? 0.864 -6.293 9.659 1.00 93.19 93 ASP A C 1
ATOM 699 O O . ASP A 1 93 ? 1.528 -6.302 10.699 1.00 93.19 93 ASP A O 1
ATOM 703 N N . LEU A 1 94 ? -0.124 -5.410 9.471 1.00 89.38 94 LEU A N 1
ATOM 704 C CA . LEU A 1 94 ? -0.545 -4.437 10.480 1.00 89.38 94 LEU A CA 1
ATOM 705 C C . LEU A 1 94 ? -1.573 -5.009 11.458 1.00 89.38 94 LEU A C 1
ATOM 707 O O . LEU A 1 94 ? -2.526 -5.695 11.091 1.00 89.38 94 LEU A O 1
ATOM 711 N N . SER A 1 95 ? -1.415 -4.669 12.737 1.00 90.56 95 SER A N 1
ATOM 712 C CA . SER A 1 95 ? -2.282 -5.146 13.820 1.00 90.56 95 SER A CA 1
ATOM 713 C C . SER A 1 95 ? -3.481 -4.227 14.051 1.00 90.56 95 SER A C 1
ATOM 715 O O . SER A 1 95 ? -3.635 -3.648 15.123 1.00 90.56 95 SER A O 1
ATOM 717 N N . TRP A 1 96 ? -4.332 -4.100 13.031 1.00 87.88 96 TRP A N 1
ATOM 718 C CA . TRP A 1 96 ? -5.544 -3.281 13.086 1.00 87.88 96 TRP A CA 1
ATOM 719 C C . TRP A 1 96 ? -6.463 -3.664 14.242 1.00 87.88 96 TRP A C 1
ATOM 721 O O . TRP A 1 96 ? -6.765 -4.844 14.453 1.00 87.88 96 TRP A O 1
ATOM 731 N N . GLN A 1 97 ? -7.022 -2.664 14.918 1.00 87.00 97 GLN A N 1
ATOM 732 C CA . GLN A 1 97 ? -8.045 -2.915 15.924 1.00 87.00 97 GLN A CA 1
ATOM 733 C C . GLN A 1 97 ? -9.372 -3.297 15.252 1.00 87.00 97 GLN A C 1
ATOM 735 O O . GLN A 1 97 ? -9.866 -2.628 14.345 1.00 87.00 97 GLN A O 1
ATOM 740 N N . GLN A 1 98 ? -9.994 -4.393 15.698 1.00 86.44 98 GLN A N 1
ATOM 741 C CA . GLN A 1 98 ? -11.200 -4.933 15.050 1.00 86.44 98 GLN A CA 1
ATOM 742 C C . GLN A 1 98 ? -12.388 -3.961 15.087 1.00 86.44 98 GLN A C 1
ATOM 744 O O . GLN A 1 98 ? -13.186 -3.925 14.153 1.00 86.44 98 GLN A O 1
ATOM 749 N N . SER A 1 99 ? -12.526 -3.204 16.176 1.00 85.88 99 SER A N 1
ATOM 750 C CA . SER A 1 99 ? -13.615 -2.244 16.375 1.00 85.88 99 SER A CA 1
ATOM 751 C C . SER A 1 99 ? -13.312 -0.856 15.819 1.00 85.88 99 SER A C 1
ATOM 753 O O . SER A 1 99 ? -14.105 0.058 16.051 1.00 85.88 99 SER A O 1
ATOM 755 N N . ALA A 1 100 ? -12.173 -0.680 15.149 1.00 83.56 100 ALA A N 1
ATOM 756 C CA . ALA A 1 100 ? -11.754 0.618 14.676 1.00 83.56 100 ALA A CA 1
ATOM 757 C C . ALA A 1 100 ? -12.209 0.919 13.233 1.00 83.56 100 ALA A C 1
ATOM 759 O O . ALA A 1 100 ? -12.337 0.034 12.391 1.00 83.56 100 ALA A O 1
ATOM 760 N N . VAL A 1 101 ? -12.493 2.190 12.963 1.00 85.00 101 VAL A N 1
ATOM 761 C CA . VAL A 1 101 ? -12.431 2.886 11.682 1.00 85.00 101 VAL A CA 1
ATOM 762 C C . VAL A 1 101 ? -10.982 2.915 11.202 1.00 85.00 101 VAL A C 1
ATOM 764 O O . VAL A 1 101 ? -10.140 3.619 11.758 1.00 85.00 101 VAL A O 1
ATOM 767 N N . LYS A 1 102 ? -10.733 2.185 10.117 1.00 86.94 102 LYS A N 1
ATOM 768 C CA . LYS A 1 102 ? -9.409 1.957 9.542 1.00 86.94 102 LYS A CA 1
ATOM 769 C C . LYS A 1 102 ? -9.225 2.799 8.285 1.00 86.94 102 LYS A C 1
ATOM 771 O O . LYS A 1 102 ? -10.054 2.725 7.371 1.00 86.94 102 LYS A O 1
ATOM 776 N N . ILE A 1 103 ? -8.152 3.583 8.216 1.00 86.62 103 ILE A N 1
ATOM 777 C CA . ILE A 1 103 ? -7.864 4.476 7.089 1.00 86.62 103 ILE A CA 1
ATOM 778 C C . ILE A 1 103 ? -6.426 4.245 6.601 1.00 86.62 103 ILE A C 1
ATOM 780 O O . ILE A 1 103 ? -5.461 4.425 7.327 1.00 86.62 103 ILE A O 1
ATOM 784 N N . ALA A 1 104 ? -6.236 3.896 5.337 1.00 87.75 104 ALA A N 1
ATOM 785 C CA . ALA A 1 104 ? -4.905 3.830 4.733 1.00 87.75 104 ALA A CA 1
ATOM 786 C C . ALA A 1 104 ? -4.687 5.057 3.835 1.00 87.75 104 ALA A C 1
ATOM 788 O O . ALA A 1 104 ? -5.516 5.325 2.968 1.00 87.75 104 ALA A O 1
ATOM 789 N N . LEU A 1 105 ? -3.595 5.807 4.027 1.00 85.69 105 LEU A N 1
ATOM 790 C CA . LEU A 1 105 ? -3.182 6.910 3.152 1.00 85.69 105 LEU A CA 1
ATOM 791 C C . LEU A 1 105 ? -1.940 6.505 2.340 1.00 85.69 105 LEU A C 1
ATOM 793 O O . LEU A 1 105 ? -0.801 6.622 2.783 1.00 85.69 105 LEU A O 1
ATOM 797 N N . LEU A 1 106 ? -2.136 6.062 1.106 1.00 86.06 106 LEU A N 1
ATOM 798 C CA . LEU A 1 106 ? -1.019 5.817 0.199 1.00 86.06 106 LEU A CA 1
ATOM 799 C C . LEU A 1 106 ? -0.513 7.155 -0.350 1.00 86.06 106 LEU A C 1
ATOM 801 O O . LEU A 1 106 ? -1.221 7.784 -1.132 1.00 86.06 106 LEU A O 1
ATOM 805 N N . ILE A 1 107 ? 0.685 7.594 0.038 1.00 83.19 107 ILE A N 1
ATOM 806 C CA . ILE A 1 107 ? 1.329 8.782 -0.535 1.00 83.19 107 ILE A CA 1
ATOM 807 C C . ILE A 1 107 ? 2.350 8.306 -1.575 1.00 83.19 107 ILE A C 1
ATOM 809 O O . ILE A 1 107 ? 3.047 7.308 -1.392 1.00 83.19 107 ILE A O 1
ATOM 813 N N . THR A 1 108 ? 2.368 8.949 -2.735 1.00 82.31 108 THR A N 1
ATOM 814 C CA . THR A 1 108 ? 3.230 8.523 -3.839 1.00 82.31 108 THR A CA 1
ATOM 815 C C . THR A 1 108 ? 3.387 9.621 -4.875 1.00 82.31 108 THR A C 1
ATOM 817 O O . THR A 1 108 ? 2.515 10.480 -5.012 1.00 82.31 108 THR A O 1
ATOM 820 N N . ASP A 1 109 ? 4.471 9.591 -5.634 1.00 78.44 109 ASP A N 1
ATOM 821 C CA . ASP A 1 109 ? 4.697 10.452 -6.787 1.00 78.44 109 ASP A CA 1
ATOM 822 C C . ASP A 1 109 ? 4.858 9.657 -8.110 1.00 78.44 109 ASP A C 1
ATOM 824 O O . ASP A 1 109 ? 4.971 10.264 -9.181 1.00 78.44 109 ASP A O 1
ATOM 828 N N . ALA A 1 110 ? 4.713 8.326 -8.041 1.00 79.69 110 ALA A N 1
ATOM 829 C CA . ALA A 1 110 ? 4.871 7.336 -9.108 1.00 79.69 110 ALA A CA 1
ATOM 830 C C . ALA A 1 110 ? 3.641 6.399 -9.221 1.00 79.69 110 ALA A C 1
ATOM 832 O O . ALA A 1 110 ? 2.776 6.401 -8.348 1.00 79.69 110 ALA A O 1
ATOM 833 N N . PRO A 1 111 ? 3.472 5.625 -10.309 1.00 82.56 111 PRO A N 1
ATOM 834 C CA . PRO A 1 111 ? 2.484 4.550 -10.399 1.00 82.56 111 PRO A CA 1
ATOM 835 C C . PRO A 1 111 ? 3.071 3.216 -9.893 1.00 82.56 111 PRO A C 1
ATOM 837 O O . PRO A 1 111 ? 4.285 3.089 -9.763 1.00 82.56 111 PRO A O 1
ATOM 840 N N . PRO A 1 112 ? 2.246 2.184 -9.654 1.00 86.62 112 PRO A N 1
ATOM 841 C CA . PRO A 1 112 ? 2.755 0.845 -9.369 1.00 86.62 112 PRO A CA 1
ATOM 842 C C . PRO A 1 112 ? 3.320 0.158 -10.622 1.00 86.62 112 PRO A C 1
ATOM 844 O O . PRO A 1 112 ? 2.852 0.410 -11.741 1.00 86.62 112 PRO A O 1
ATOM 847 N N . HIS A 1 113 ? 4.249 -0.778 -10.420 1.00 87.62 113 HIS A N 1
ATOM 848 C CA . HIS A 1 113 ? 4.705 -1.698 -11.470 1.00 87.62 113 HIS A CA 1
ATOM 849 C C . HIS A 1 113 ? 3.555 -2.482 -12.123 1.00 87.62 113 HIS A C 1
ATOM 851 O O . HIS A 1 113 ? 2.531 -2.781 -11.502 1.00 87.62 113 HIS A O 1
ATOM 857 N N . GLY A 1 114 ? 3.728 -2.834 -13.398 1.00 85.31 114 GLY A N 1
ATOM 858 C CA . GLY A 1 114 ? 2.840 -3.720 -14.157 1.00 85.31 114 GLY A CA 1
ATOM 859 C C . GLY A 1 114 ? 1.582 -3.069 -14.745 1.00 85.31 114 GLY A C 1
ATOM 860 O O . GLY A 1 114 ? 0.931 -3.669 -15.612 1.00 85.31 114 GLY A O 1
ATOM 861 N N . LEU A 1 115 ? 1.248 -1.833 -14.345 1.00 81.31 115 LEU A N 1
ATOM 862 C CA . LEU A 1 115 ? 0.012 -1.159 -14.772 1.00 81.31 115 LEU A CA 1
ATOM 863 C C . LEU A 1 115 ? 0.161 -0.237 -15.988 1.00 81.31 115 LEU A C 1
ATOM 865 O O . LEU A 1 115 ? -0.827 0.012 -16.681 1.00 81.31 115 LEU A O 1
ATOM 869 N N . SER A 1 116 ? 1.356 0.277 -16.279 1.00 73.75 116 SER A N 1
ATOM 870 C CA . SER A 1 116 ? 1.566 1.180 -17.417 1.00 73.75 116 SER A CA 1
ATOM 871 C C . SER A 1 116 ? 2.292 0.483 -18.565 1.00 73.75 116 SER A C 1
ATOM 873 O O . SER A 1 116 ? 3.180 -0.337 -18.369 1.00 73.75 116 SER A O 1
ATOM 875 N N . SER A 1 117 ? 1.902 0.817 -19.797 1.00 67.69 117 SER A N 1
ATOM 876 C CA . SER A 1 117 ? 2.553 0.336 -21.028 1.00 67.69 117 SER A CA 1
ATOM 877 C C . SER A 1 117 ? 3.405 1.406 -21.714 1.00 67.69 117 SER A C 1
ATOM 879 O O . SER A 1 117 ? 4.037 1.139 -22.735 1.00 67.69 117 SER A O 1
ATOM 881 N N . THR A 1 118 ? 3.402 2.631 -21.182 1.00 72.12 118 THR A N 1
ATOM 882 C CA . THR A 1 118 ? 3.994 3.810 -21.834 1.00 72.12 118 THR A CA 1
ATOM 883 C C . THR A 1 118 ? 5.215 4.364 -21.111 1.00 72.12 118 THR A C 1
ATOM 885 O O . THR A 1 118 ? 5.863 5.268 -21.634 1.00 72.12 118 THR A O 1
ATOM 888 N N . ILE A 1 119 ? 5.520 3.852 -19.920 1.00 74.50 119 ILE A N 1
ATOM 889 C CA . ILE A 1 119 ? 6.674 4.255 -19.111 1.00 74.50 119 ILE A CA 1
ATOM 890 C C . ILE A 1 119 ? 7.682 3.116 -19.031 1.00 74.50 119 ILE A C 1
ATOM 892 O O . ILE A 1 119 ? 7.336 1.953 -19.235 1.00 74.50 119 ILE A O 1
ATOM 896 N N . HIS A 1 120 ? 8.941 3.467 -18.783 1.00 82.88 120 HIS A N 1
ATOM 897 C CA . HIS A 1 120 ? 9.968 2.466 -18.544 1.00 82.88 120 HIS A CA 1
ATOM 898 C C . HIS A 1 120 ? 9.716 1.826 -17.179 1.00 82.88 120 HIS A C 1
ATOM 900 O O . HIS A 1 120 ? 9.795 2.516 -16.168 1.00 82.88 120 HIS A O 1
ATOM 906 N N . ASP A 1 121 ? 9.378 0.542 -17.210 1.00 86.38 121 ASP A N 1
ATOM 907 C CA . ASP A 1 121 ? 9.094 -0.308 -16.060 1.00 86.38 121 ASP A CA 1
ATOM 908 C C . ASP A 1 121 ? 9.993 -1.542 -16.170 1.00 86.38 121 ASP A C 1
ATOM 910 O O . ASP A 1 121 ? 9.947 -2.255 -17.182 1.00 86.38 121 ASP A O 1
ATOM 914 N N . ASN A 1 122 ? 10.843 -1.769 -15.172 1.00 87.56 122 ASN A N 1
ATOM 915 C CA . ASN A 1 122 ? 11.694 -2.956 -15.104 1.00 87.56 122 ASN A CA 1
ATOM 916 C C . ASN A 1 122 ? 10.941 -4.193 -14.594 1.00 87.56 122 ASN A C 1
ATOM 918 O O . ASN A 1 122 ? 11.459 -5.307 -14.702 1.00 87.56 122 ASN A O 1
ATOM 922 N N . PHE A 1 123 ? 9.702 -4.015 -14.133 1.00 88.19 123 PHE A N 1
ATOM 923 C CA . PHE A 1 123 ? 8.790 -5.054 -13.666 1.00 88.19 123 PHE A CA 1
ATOM 924 C C . PHE A 1 123 ? 7.441 -4.991 -14.422 1.00 88.19 123 PHE A C 1
ATOM 926 O O . PHE A 1 123 ? 6.369 -4.911 -13.818 1.00 88.19 123 PHE A O 1
ATOM 933 N N . PRO A 1 124 ? 7.449 -5.076 -15.771 1.00 87.38 124 PRO A N 1
ATOM 934 C CA . PRO A 1 124 ? 6.260 -4.850 -16.606 1.00 87.38 124 PRO A CA 1
ATOM 935 C C . PRO A 1 124 ? 5.175 -5.933 -16.471 1.00 87.38 124 PRO A C 1
ATOM 937 O O . PRO A 1 124 ? 4.032 -5.724 -16.899 1.00 87.38 124 PRO A O 1
ATOM 940 N N . ASP A 1 125 ? 5.539 -7.085 -15.901 1.00 87.75 125 ASP A N 1
ATOM 941 C CA . ASP A 1 125 ? 4.646 -8.205 -15.592 1.00 87.75 125 ASP A CA 1
ATOM 942 C C . ASP A 1 125 ? 4.079 -8.128 -14.159 1.00 87.75 125 ASP A C 1
ATOM 944 O O . ASP A 1 125 ? 3.356 -9.029 -13.737 1.00 87.75 125 ASP A O 1
ATOM 948 N N . GLY A 1 126 ? 4.370 -7.047 -13.427 1.00 85.19 126 GLY A N 1
ATOM 949 C CA . GLY A 1 126 ? 3.932 -6.826 -12.052 1.00 85.19 126 GLY A CA 1
ATOM 950 C C . GLY A 1 126 ? 5.025 -7.091 -11.021 1.00 85.19 126 GLY A C 1
ATOM 951 O O . GLY A 1 126 ? 6.173 -7.403 -11.344 1.00 85.19 126 GLY A O 1
ATOM 952 N N . ASP A 1 127 ? 4.654 -6.937 -9.754 1.00 85.62 127 ASP A N 1
ATOM 953 C CA . ASP A 1 127 ? 5.588 -7.029 -8.639 1.00 85.62 127 ASP A CA 1
ATOM 954 C C . ASP A 1 127 ? 6.160 -8.461 -8.476 1.00 85.62 127 ASP A C 1
ATOM 956 O O . ASP A 1 127 ? 5.395 -9.431 -8.501 1.00 85.62 127 ASP A O 1
ATOM 960 N N . PRO A 1 128 ? 7.479 -8.637 -8.249 1.00 89.12 128 PRO A N 1
ATOM 961 C CA . PRO A 1 128 ? 8.107 -9.948 -8.044 1.00 89.12 128 PRO A CA 1
ATOM 962 C C . PRO A 1 128 ? 7.547 -10.772 -6.879 1.00 89.12 128 PRO A C 1
ATOM 964 O O . PRO A 1 128 ? 7.719 -11.992 -6.860 1.00 89.12 128 PRO A O 1
ATOM 967 N N . SER A 1 129 ? 6.897 -10.135 -5.902 1.00 85.44 129 SER A N 1
ATOM 968 C CA . SER A 1 129 ? 6.194 -10.824 -4.811 1.00 85.44 129 SER A CA 1
ATOM 969 C C . SER A 1 129 ? 4.926 -11.553 -5.273 1.00 85.44 129 SER A C 1
ATOM 971 O O . SER A 1 129 ? 4.398 -12.384 -4.536 1.00 85.44 129 SER A O 1
ATOM 973 N N . GLY A 1 130 ? 4.456 -11.292 -6.498 1.00 89.50 130 GLY A N 1
ATOM 974 C CA . GLY A 1 130 ? 3.260 -11.901 -7.077 1.00 89.50 130 GLY A CA 1
ATOM 975 C C . GLY A 1 130 ? 1.952 -11.250 -6.631 1.00 89.50 130 GLY A C 1
ATOM 976 O O . GLY A 1 130 ? 0.885 -11.809 -6.876 1.00 89.50 130 GLY A O 1
ATOM 977 N N . HIS A 1 131 ? 2.019 -10.096 -5.966 1.00 90.31 131 HIS A N 1
ATOM 978 C CA . HIS A 1 131 ? 0.849 -9.317 -5.580 1.00 90.31 131 HIS A CA 1
ATOM 979 C C . HIS A 1 131 ? 0.432 -8.368 -6.710 1.00 90.31 131 HIS A C 1
ATOM 981 O O . HIS A 1 131 ? 1.268 -7.658 -7.269 1.00 90.31 131 HIS A O 1
ATOM 987 N N . ASP A 1 132 ? -0.866 -8.324 -7.017 1.00 90.62 132 ASP A N 1
ATOM 988 C CA . ASP A 1 132 ? -1.437 -7.339 -7.936 1.00 90.62 132 ASP A CA 1
ATOM 989 C C . ASP A 1 132 ? -1.953 -6.116 -7.149 1.00 90.62 132 ASP A C 1
ATOM 991 O O . ASP A 1 132 ? -2.711 -6.272 -6.186 1.00 90.62 132 ASP A O 1
ATOM 995 N N . PRO A 1 133 ? -1.570 -4.881 -7.523 1.00 86.94 133 PRO A N 1
ATOM 996 C CA . PRO A 1 133 ? -1.945 -3.689 -6.766 1.00 86.94 133 PRO A CA 1
ATOM 997 C C . PRO A 1 133 ? -3.456 -3.404 -6.787 1.00 86.94 133 PRO A C 1
ATOM 999 O O . PRO A 1 133 ? -3.973 -2.818 -5.835 1.00 86.94 133 PRO A O 1
ATOM 1002 N N . ILE A 1 134 ? -4.186 -3.815 -7.831 1.00 89.50 134 ILE A N 1
ATOM 1003 C CA . ILE A 1 134 ? -5.641 -3.634 -7.926 1.00 89.50 134 ILE A CA 1
ATOM 1004 C C . ILE A 1 134 ? -6.347 -4.652 -7.025 1.00 89.50 134 ILE A C 1
ATOM 1006 O O . ILE A 1 134 ? -7.255 -4.278 -6.279 1.00 89.50 134 ILE A O 1
ATOM 1010 N N . GLU A 1 135 ? -5.910 -5.911 -7.039 1.00 92.06 135 GLU A N 1
ATOM 1011 C CA . GLU A 1 135 ? -6.421 -6.947 -6.135 1.00 92.06 135 GLU A CA 1
ATOM 1012 C C . GLU A 1 135 ? -6.153 -6.584 -4.669 1.00 92.06 135 GLU A C 1
ATOM 1014 O O . GLU A 1 135 ? -7.066 -6.613 -3.842 1.00 92.06 135 GLU A O 1
ATOM 1019 N N . CYS A 1 136 ? -4.938 -6.140 -4.334 1.00 91.31 136 CYS A N 1
ATOM 1020 C CA . CYS A 1 136 ? -4.616 -5.710 -2.974 1.00 91.31 136 CYS A CA 1
ATOM 1021 C C . CYS A 1 136 ? -5.403 -4.460 -2.548 1.00 91.31 136 CYS A C 1
ATOM 1023 O O . CYS A 1 136 ? -5.818 -4.360 -1.390 1.00 91.31 136 CYS A O 1
ATOM 1025 N N . ALA A 1 137 ? -5.672 -3.521 -3.460 1.00 89.88 137 ALA A N 1
ATOM 1026 C CA . ALA A 1 137 ? -6.563 -2.397 -3.178 1.00 89.88 137 ALA A CA 1
ATOM 1027 C C . ALA A 1 137 ? -8.008 -2.860 -2.913 1.00 89.88 137 ALA A C 1
ATOM 1029 O O . ALA A 1 137 ? -8.670 -2.318 -2.027 1.00 89.88 137 ALA A O 1
ATOM 1030 N N . ALA A 1 138 ? -8.495 -3.885 -3.619 1.00 90.50 138 ALA A N 1
ATOM 1031 C CA . ALA A 1 138 ? -9.813 -4.465 -3.365 1.00 90.50 138 ALA A CA 1
ATOM 1032 C C . ALA A 1 138 ? -9.895 -5.133 -1.978 1.00 90.50 138 ALA A C 1
ATOM 1034 O O . ALA A 1 138 ? -10.883 -4.937 -1.266 1.00 90.50 138 ALA A O 1
ATOM 1035 N N . LEU A 1 139 ? -8.832 -5.824 -1.543 1.00 92.62 139 LEU A N 1
ATOM 1036 C CA . LEU A 1 139 ? -8.756 -6.435 -0.207 1.00 92.62 139 LEU A CA 1
ATOM 1037 C C . LEU A 1 139 ? -8.918 -5.418 0.932 1.00 92.62 139 LEU A C 1
ATOM 1039 O O . LEU A 1 139 ? -9.499 -5.742 1.968 1.00 92.62 139 LEU A O 1
ATOM 1043 N N . HIS A 1 140 ? -8.482 -4.166 0.749 1.00 91.56 140 HIS A N 1
ATOM 1044 C CA . HIS A 1 140 ? -8.702 -3.122 1.755 1.00 91.56 140 HIS A CA 1
ATOM 1045 C C . HIS A 1 140 ? -10.195 -2.921 2.031 1.00 91.56 140 HIS A C 1
ATOM 1047 O O . HIS A 1 140 ? -10.608 -2.874 3.191 1.00 91.56 140 HIS A O 1
ATOM 1053 N N . ALA A 1 141 ? -11.017 -2.871 0.979 1.00 89.81 141 ALA A N 1
ATOM 1054 C CA . ALA A 1 141 ? -12.460 -2.727 1.123 1.00 89.81 141 ALA A CA 1
ATOM 1055 C C . ALA A 1 141 ? -13.079 -3.936 1.846 1.00 89.81 141 ALA A C 1
ATOM 1057 O O . ALA A 1 141 ? -13.921 -3.755 2.729 1.00 89.81 141 ALA A O 1
ATOM 1058 N N . GLU A 1 142 ? -12.625 -5.155 1.538 1.00 93.50 142 GLU A N 1
ATOM 1059 C CA . GLU A 1 142 ? -13.068 -6.381 2.220 1.00 93.50 142 GLU A CA 1
ATOM 1060 C C . GLU A 1 142 ? -12.721 -6.373 3.717 1.00 93.50 142 GLU A C 1
ATOM 1062 O O . GLU A 1 142 ? -13.516 -6.809 4.552 1.00 93.50 142 GLU A O 1
ATOM 1067 N N . CYS A 1 143 ? -11.573 -5.799 4.082 1.00 91.94 143 CYS A N 1
ATOM 1068 C CA . CYS A 1 143 ? -11.123 -5.657 5.467 1.00 91.94 143 CYS A CA 1
ATOM 1069 C C . CYS A 1 143 ? -11.662 -4.406 6.186 1.00 91.94 143 CYS A C 1
ATOM 1071 O O . CYS A 1 143 ? -11.261 -4.131 7.325 1.00 91.94 143 CYS A O 1
ATOM 1073 N N . SER A 1 144 ? -12.597 -3.675 5.562 1.00 93.31 144 SER A N 1
ATOM 1074 C CA . SER A 1 144 ? -13.146 -2.404 6.063 1.00 93.31 144 SER A CA 1
ATOM 1075 C C . SER A 1 144 ? -12.074 -1.334 6.320 1.00 93.31 144 SER A C 1
ATOM 1077 O O . SER A 1 144 ? -12.194 -0.533 7.245 1.00 93.31 144 SER A O 1
ATOM 1079 N N . ILE A 1 145 ? -11.025 -1.326 5.495 1.00 90.69 145 ILE A N 1
ATOM 1080 C CA . ILE A 1 145 ? -9.975 -0.309 5.456 1.00 90.69 145 ILE A CA 1
ATOM 1081 C C . ILE A 1 145 ? -10.294 0.644 4.307 1.00 90.69 145 ILE A C 1
ATOM 1083 O O . ILE A 1 145 ? -10.355 0.248 3.144 1.00 90.69 145 ILE A O 1
ATOM 1087 N N . THR A 1 146 ? -10.509 1.920 4.620 1.00 91.06 146 THR A N 1
ATOM 1088 C CA . THR A 1 146 ? -10.717 2.936 3.583 1.00 91.06 146 THR A CA 1
ATOM 1089 C C . THR A 1 146 ? -9.364 3.387 3.051 1.00 91.06 146 THR A C 1
ATOM 1091 O O . THR A 1 146 ? -8.605 4.030 3.773 1.00 91.06 146 THR A O 1
ATOM 1094 N N . LEU A 1 147 ? -9.059 3.055 1.797 1.00 87.62 147 LEU A N 1
ATOM 1095 C CA . LEU A 1 147 ? -7.829 3.467 1.125 1.00 87.62 147 LEU A CA 1
ATOM 1096 C C . LEU A 1 147 ? -8.016 4.820 0.424 1.00 87.62 147 LEU A C 1
ATOM 1098 O O . LEU A 1 147 ? -8.895 4.980 -0.424 1.00 87.62 147 LEU A O 1
ATOM 1102 N N . HIS A 1 148 ? -7.156 5.781 0.744 1.00 87.38 148 HIS A N 1
ATOM 1103 C CA . HIS A 1 148 ? -7.018 7.045 0.033 1.00 87.38 148 HIS A CA 1
ATOM 1104 C C . HIS A 1 148 ? -5.618 7.152 -0.563 1.00 87.38 148 HIS A C 1
ATOM 1106 O O . HIS A 1 148 ? -4.627 6.994 0.143 1.00 87.38 148 HIS A O 1
ATOM 1112 N N . THR A 1 149 ? -5.537 7.480 -1.848 1.00 84.75 149 THR A N 1
ATOM 1113 C CA . THR A 1 149 ? -4.262 7.723 -2.528 1.00 84.75 149 THR A CA 1
ATOM 1114 C C . THR A 1 149 ? -4.030 9.220 -2.686 1.00 84.75 149 THR A C 1
ATOM 1116 O O . THR A 1 149 ? -4.898 9.949 -3.169 1.00 84.75 149 THR A O 1
ATOM 1119 N N . ILE A 1 150 ? -2.848 9.678 -2.289 1.00 84.38 150 ILE A N 1
ATOM 1120 C CA . ILE A 1 150 ? -2.387 11.058 -2.373 1.00 84.38 150 ILE A CA 1
ATOM 1121 C C . ILE A 1 150 ? -1.209 11.085 -3.348 1.00 84.38 150 ILE A C 1
ATOM 1123 O O . ILE A 1 150 ? -0.094 10.704 -3.003 1.00 84.38 150 ILE A O 1
ATOM 1127 N N . GLY A 1 151 ? -1.479 11.532 -4.575 1.00 81.44 151 GLY A N 1
ATOM 1128 C CA . GLY A 1 151 ? -0.456 11.744 -5.596 1.00 81.44 151 GLY A CA 1
ATOM 1129 C C . GLY A 1 151 ? 0.238 13.098 -5.429 1.00 81.44 151 GLY A C 1
ATOM 1130 O O . GLY A 1 151 ? -0.429 14.136 -5.448 1.00 81.44 151 GLY A O 1
ATOM 1131 N N . CYS A 1 152 ? 1.562 13.108 -5.304 1.00 80.25 152 CYS A N 1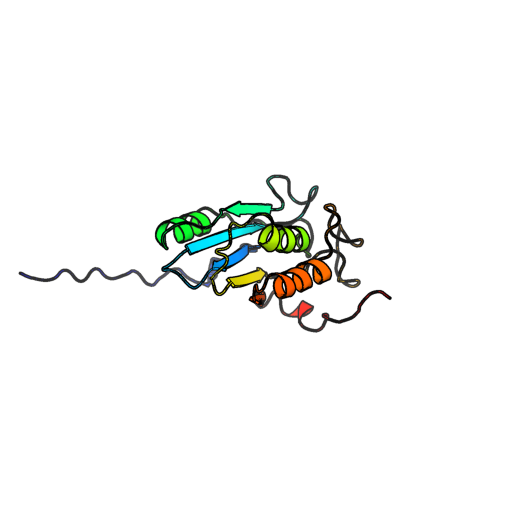
ATOM 1132 C CA . CYS A 1 152 ? 2.369 14.319 -5.183 1.00 80.25 152 CYS A CA 1
ATOM 1133 C C . CYS A 1 152 ? 2.642 14.942 -6.565 1.00 80.25 152 CYS A C 1
ATOM 1135 O O . CYS A 1 152 ? 3.303 14.357 -7.421 1.00 80.25 152 CYS A O 1
ATOM 1137 N N . GLU A 1 153 ? 2.130 16.152 -6.806 1.00 74.06 153 GLU A N 1
ATOM 1138 C CA . GLU A 1 153 ? 2.420 16.912 -8.030 1.00 74.06 153 GLU A CA 1
ATOM 1139 C C . GLU A 1 153 ? 3.769 17.666 -7.932 1.00 74.06 153 GLU A C 1
ATOM 1141 O O . GLU A 1 153 ? 4.147 18.108 -6.845 1.00 74.06 153 GLU A O 1
ATOM 1146 N N . PRO A 1 154 ? 4.489 17.869 -9.060 1.00 71.88 154 PRO A N 1
ATOM 1147 C CA . PRO A 1 154 ? 4.063 17.604 -10.438 1.00 71.88 154 PRO A CA 1
ATOM 1148 C C . PRO A 1 154 ? 4.281 16.162 -10.913 1.00 71.88 154 PRO A C 1
ATOM 1150 O O . PRO A 1 154 ? 3.752 15.812 -11.966 1.00 71.88 154 PRO A O 1
ATOM 1153 N N . THR A 1 155 ? 5.027 15.341 -10.175 1.00 67.00 155 THR A N 1
ATOM 1154 C CA . THR A 1 155 ? 5.481 14.013 -10.616 1.00 67.00 155 THR A CA 1
ATOM 1155 C C . THR A 1 155 ? 4.326 13.042 -10.841 1.00 67.00 155 THR A C 1
ATOM 1157 O O . THR A 1 155 ? 4.333 12.327 -11.833 1.00 67.00 155 THR A O 1
ATOM 1160 N N . ALA A 1 156 ? 3.261 13.127 -10.036 1.00 65.94 156 ALA A N 1
ATOM 1161 C CA . ALA A 1 156 ? 2.066 12.301 -10.208 1.00 65.94 156 ALA A CA 1
ATOM 1162 C C . ALA A 1 156 ? 1.179 12.712 -11.406 1.00 65.94 156 ALA A C 1
ATOM 1164 O O . ALA A 1 156 ? 0.319 11.953 -11.865 1.00 65.94 156 ALA A O 1
ATOM 1165 N N . LYS A 1 157 ? 1.348 13.937 -11.927 1.00 66.06 157 LYS A N 1
ATOM 1166 C CA . LYS A 1 157 ? 0.457 14.529 -12.939 1.00 66.06 157 LYS A CA 1
ATOM 1167 C C . LYS A 1 157 ? 0.371 13.726 -14.250 1.00 66.06 157 LYS A C 1
ATOM 1169 O O . LYS A 1 157 ? -0.736 13.636 -14.781 1.00 66.06 157 LYS A O 1
ATOM 1174 N N . PRO A 1 158 ? 1.460 13.150 -14.799 1.00 65.19 158 PRO A N 1
ATOM 1175 C CA . PRO A 1 158 ? 1.406 12.317 -16.002 1.00 65.19 158 PRO A CA 1
ATOM 1176 C C . PRO A 1 158 ? 0.588 11.025 -15.838 1.00 65.19 158 PRO A C 1
ATOM 1178 O O . PRO A 1 158 ? 0.162 10.462 -16.847 1.00 65.19 158 PRO A O 1
ATOM 1181 N N . TYR A 1 159 ? 0.353 10.565 -14.602 1.00 64.50 159 TYR A N 1
ATOM 1182 C CA . TYR A 1 159 ? -0.325 9.294 -14.306 1.00 64.50 159 TYR A CA 1
ATOM 1183 C C . TYR A 1 159 ? -1.825 9.440 -14.059 1.00 64.50 159 TYR A C 1
ATOM 1185 O O . TYR A 1 159 ? -2.571 8.475 -14.224 1.00 64.50 159 TYR A O 1
ATOM 1193 N N . ARG A 1 160 ? -2.296 10.649 -13.724 1.00 61.97 160 ARG A N 1
ATOM 1194 C CA . ARG A 1 160 ? -3.714 10.909 -13.425 1.00 61.97 160 ARG A CA 1
ATOM 1195 C C . ARG A 1 160 ? -4.656 10.504 -14.561 1.00 61.97 160 ARG A C 1
ATOM 1197 O O . ARG A 1 160 ? -5.769 10.059 -14.301 1.00 61.97 160 ARG A O 1
ATOM 1204 N N . ASP A 1 161 ? -4.191 10.622 -15.801 1.00 57.28 161 ASP A N 1
ATOM 1205 C CA . ASP A 1 161 ? -4.996 10.368 -16.997 1.00 57.28 161 ASP A CA 1
ATOM 1206 C C . ASP A 1 161 ? -4.787 8.944 -17.571 1.00 57.28 161 ASP A C 1
ATOM 1208 O O . ASP A 1 161 ? -5.368 8.608 -18.601 1.00 57.28 161 ASP A O 1
ATOM 1212 N N . GLN A 1 162 ? -3.968 8.099 -16.920 1.00 53.78 162 GLN A N 1
ATOM 1213 C CA . GLN A 1 162 ? -3.630 6.738 -17.381 1.00 53.78 162 GLN A CA 1
ATOM 1214 C C . GLN A 1 162 ? -4.391 5.618 -16.647 1.00 53.78 162 GLN A C 1
ATOM 1216 O O . GLN A 1 162 ? -4.356 4.465 -17.080 1.00 53.78 162 GLN A O 1
ATOM 1221 N N . GLY A 1 163 ? -5.093 5.926 -15.552 1.00 45.69 163 GLY A N 1
ATOM 1222 C CA . GLY A 1 163 ? -5.851 4.937 -14.783 1.00 45.69 163 GLY A CA 1
ATOM 1223 C C . GLY A 1 163 ? -7.072 4.422 -15.549 1.00 45.69 163 GLY A C 1
ATOM 1224 O O . GLY A 1 163 ? -8.088 5.112 -15.615 1.00 45.69 163 GLY A O 1
ATOM 1225 N N . GLY A 1 164 ? -6.996 3.208 -16.112 1.00 42.00 164 GLY A N 1
ATOM 1226 C CA . GLY A 1 164 ? -8.188 2.516 -16.626 1.00 42.00 164 GLY A CA 1
ATOM 1227 C C . GLY A 1 164 ? -8.023 1.499 -17.760 1.00 42.00 164 GLY A C 1
ATOM 1228 O O . GLY A 1 164 ? -9.038 1.039 -18.279 1.00 42.00 164 GLY A O 1
ATOM 1229 N N . GLN A 1 165 ? -6.814 1.123 -18.183 1.00 37.47 165 GLN A N 1
ATOM 1230 C CA . GLN A 1 165 ? -6.650 0.036 -19.161 1.00 37.47 165 GLN A CA 1
ATOM 1231 C C . GLN A 1 165 ? -6.336 -1.268 -18.426 1.00 37.47 165 GLN A C 1
ATOM 1233 O O . GLN A 1 165 ? -5.181 -1.628 -18.224 1.00 37.47 165 GLN A O 1
ATOM 1238 N N . ILE A 1 166 ? -7.394 -1.965 -18.010 1.00 37.75 166 ILE A N 1
ATOM 1239 C CA . ILE A 1 166 ? -7.309 -3.352 -17.548 1.00 37.75 166 ILE A CA 1
ATOM 1240 C C . ILE A 1 166 ? -6.793 -4.172 -18.738 1.00 37.75 166 ILE A C 1
ATOM 1242 O O . ILE A 1 166 ? -7.420 -4.161 -19.802 1.00 37.75 166 ILE A O 1
ATOM 1246 N N . LYS A 1 167 ? -5.630 -4.821 -18.609 1.00 37.31 167 LYS A N 1
ATOM 1247 C CA . LYS A 1 167 ? -5.180 -5.794 -19.612 1.00 37.31 167 LYS A CA 1
ATOM 1248 C C . LYS A 1 167 ? -6.190 -6.954 -19.571 1.00 37.31 167 LYS A C 1
ATOM 1250 O O . LYS A 1 167 ? -6.283 -7.636 -18.556 1.00 37.31 167 LYS A O 1
ATOM 1255 N N . ASN A 1 168 ? -7.001 -7.082 -20.625 1.00 32.53 168 ASN A N 1
ATOM 1256 C CA . ASN A 1 168 ? -7.959 -8.182 -20.813 1.00 32.53 168 ASN A CA 1
ATOM 1257 C C . ASN A 1 168 ? -7.250 -9.513 -21.066 1.00 32.53 168 ASN A C 1
ATOM 1259 O O . ASN A 1 168 ? -6.234 -9.492 -21.800 1.00 32.53 168 ASN A O 1
#

pLDDT: mean 71.25, std 19.69, range [25.81, 94.31]

Organism: NCBI:txid392030

Sequence (168 aa):
MTEESSSIRRDVPVSSIQTELDLAFIIDATAMNDVALIVYRDQPPQEHTFAVQVDNFTDGEDTAKMNVTASVPRSGGDSPEAMAPVLHAAVHDLSWQQSAVKIALLITDAPPHGLSSTIHDNFPDGDPSGHDPIECAALHAECSITLHTIGCEPTAKPYRDQGGQIKN

InterPro domains:
  IPR036465 von Willebrand factor A-like domain superfamily [G3DSA:3.40.50.410] (32-128)
  IPR036465 von Willebrand factor A-like domain superfamily [SSF53300] (21-113)
  IPR052969 Threonine-specific kinase-like protein [PTHR47763] (35-153)

Foldseek 3Di:
DDDDDDDDPPDDDPVPPPFFAQWKWWDWPDDPDWTKTKGAWADPPQDDPDRIDTGETDDDDVVVVVVVVPDDGHHTPFFAGAVQVVLVCSLPVYPHDLPIQIEIEREHLGHHACQDPPGDGPRVPHDPVPGDNVVSQVVCVVSNYHYDYHHDPPSNVVVPVRPDDDPD

Secondary structure (DSSP, 8-state):
-------------GGG--S---EEEEEE-SSTTEEEEEEE-PPTTT-SS-SEEEEEEEESHHHHHHHHHH------SSSSB-HHHHHHHHHHTS---TTS-EEEEEEESSPBTTS-SSS--S-TT--TT---HHHHHHHHHHTTEEEEEEE-TTTTTTTTTTTT----